Protein AF-A0AAD8Z955-F1 (afdb_monomer)

Solvent-accessible surface area (backbone atoms only — not comparable to full-atom values): 5081 Å² total; per-residue (Å²): 138,83,83,80,76,82,71,76,75,72,74,75,71,74,65,80,69,71,73,70,60,98,74,78,75,38,62,44,76,44,96,86,71,47,75,37,87,48,81,85,50,67,76,57,61,73,72,51,85,84,80,86,72,92,71,76,55,70,68,64,50,57,77,71,54,80,77,75,89,120

Secondary structure (DSSP, 8-state):
---------------------TT---EEEPTTS-EEE----HHHHTTSPP----PPPHHHHHHT------

pLDDT: mean 71.84, std 18.93, range [40.31, 96.5]

InterPro domains:
  IPR043128 Reverse transcriptase/Diguanylate cyclase domain [G3DSA:3.30.70.270] (53-64)
  IPR043502 DNA/RNA polymerase superfamily [SSF56672] (28-66)

Sequence (70 aa):
MVSLQSTSIKSLEADNNLMVPQEYSDLAQKKDRGLRPCVDYRGLNSLLVQYPYPLPLVPAVLEQGEPGYS

Structure (mmCIF, N/CA/C/O backbone):
data_AF-A0AAD8Z955-F1
#
_entry.id   AF-A0AAD8Z955-F1
#
loop_
_atom_site.group_PDB
_atom_site.id
_atom_site.type_symbol
_atom_site.label_atom_id
_atom_site.label_alt_id
_atom_site.label_comp_id
_atom_site.label_asym_id
_atom_site.label_entity_id
_atom_site.label_seq_id
_atom_site.pdbx_PDB_ins_code
_atom_site.Cartn_x
_atom_site.Cartn_y
_atom_site.Cartn_z
_atom_site.occupancy
_atom_site.B_iso_or_equiv
_atom_site.auth_seq_id
_atom_site.auth_comp_id
_atom_site.auth_asym_id
_atom_site.auth_atom_id
_atom_site.pdbx_PDB_model_num
ATOM 1 N N . MET A 1 1 ? -2.803 -63.138 -3.980 1.00 44.28 1 MET A N 1
ATOM 2 C CA . MET A 1 1 ? -1.784 -62.370 -4.727 1.00 44.28 1 MET A CA 1
ATOM 3 C C . MET A 1 1 ? -2.522 -61.362 -5.590 1.00 44.28 1 MET A C 1
ATOM 5 O O . MET A 1 1 ? -3.151 -61.768 -6.556 1.00 44.28 1 MET A O 1
ATOM 9 N N . VAL A 1 2 ? -2.566 -60.091 -5.188 1.00 43.19 2 VAL A N 1
ATOM 10 C CA . VAL A 1 2 ? -3.296 -59.056 -5.939 1.00 43.19 2 VAL A CA 1
ATOM 11 C C . VAL A 1 2 ? -2.331 -58.471 -6.966 1.00 43.19 2 VAL A C 1
ATOM 13 O O . VAL A 1 2 ? -1.268 -57.977 -6.600 1.00 43.19 2 VAL A O 1
ATOM 16 N N . SER A 1 3 ? -2.658 -58.616 -8.250 1.00 48.16 3 SER A N 1
ATOM 17 C CA . SER A 1 3 ? -1.856 -58.100 -9.359 1.00 48.16 3 SER A CA 1
ATOM 18 C C . SER A 1 3 ? -1.892 -56.572 -9.326 1.00 48.16 3 SER A C 1
ATOM 20 O O . SER A 1 3 ? -2.929 -55.967 -9.590 1.00 48.16 3 SER A O 1
ATOM 22 N N . LEU A 1 4 ? -0.768 -55.950 -8.966 1.00 57.78 4 LEU A N 1
ATOM 23 C CA . LEU A 1 4 ? -0.570 -54.514 -9.125 1.00 57.78 4 LEU A CA 1
ATOM 24 C C . LEU A 1 4 ? -0.400 -54.249 -10.621 1.00 57.78 4 LEU A C 1
ATOM 26 O O . LEU A 1 4 ? 0.685 -54.414 -11.175 1.00 57.78 4 LEU A O 1
ATOM 30 N N . GLN A 1 5 ? -1.492 -53.896 -11.294 1.00 55.28 5 GLN A N 1
ATOM 31 C CA . GLN A 1 5 ? -1.405 -53.350 -12.640 1.00 55.28 5 GLN A CA 1
ATOM 32 C C . GLN A 1 5 ? -0.716 -51.992 -12.519 1.00 55.28 5 GLN A C 1
ATOM 34 O O . GLN A 1 5 ? -1.241 -51.074 -11.891 1.00 55.28 5 GLN A O 1
ATOM 39 N N . SER A 1 6 ? 0.495 -51.900 -13.069 1.00 53.25 6 SER A N 1
ATOM 40 C CA . SER A 1 6 ? 1.242 -50.652 -13.176 1.00 53.25 6 SER A CA 1
ATOM 41 C C . SER A 1 6 ? 0.467 -49.723 -14.105 1.00 53.25 6 SER A C 1
ATOM 43 O O . SER A 1 6 ? 0.587 -49.788 -15.328 1.00 53.25 6 SER A O 1
ATOM 45 N N . THR A 1 7 ? -0.406 -48.895 -13.539 1.00 49.19 7 THR A N 1
ATOM 46 C CA . THR A 1 7 ? -1.013 -47.804 -14.288 1.00 49.19 7 THR A CA 1
ATOM 47 C C . THR A 1 7 ? 0.085 -46.782 -14.506 1.00 49.19 7 THR A C 1
ATOM 49 O O . THR A 1 7 ? 0.474 -46.081 -13.573 1.00 49.19 7 THR A O 1
ATOM 52 N N . SER A 1 8 ? 0.617 -46.752 -15.728 1.00 48.91 8 SER A N 1
ATOM 53 C CA . SER A 1 8 ? 1.506 -45.698 -16.201 1.00 48.91 8 SER A CA 1
ATOM 54 C C . SER A 1 8 ? 0.891 -44.357 -15.805 1.00 48.91 8 SER A C 1
ATOM 56 O O . SER A 1 8 ? -0.170 -43.977 -16.305 1.00 48.91 8 SER A O 1
ATOM 58 N N . ILE A 1 9 ? 1.514 -43.689 -14.831 1.00 49.94 9 ILE A N 1
ATOM 59 C CA . ILE A 1 9 ? 1.212 -42.301 -14.515 1.00 49.94 9 ILE A CA 1
ATOM 60 C C . ILE A 1 9 ? 1.534 -41.577 -15.813 1.00 49.94 9 ILE A C 1
ATOM 62 O O . ILE A 1 9 ? 2.703 -41.474 -16.183 1.00 49.94 9 ILE A O 1
ATOM 66 N N . LYS A 1 10 ? 0.497 -41.166 -16.550 1.00 52.69 10 LYS A N 1
ATOM 67 C CA . LYS A 1 10 ? 0.668 -40.202 -17.630 1.00 52.69 10 LYS A CA 1
ATOM 68 C C . LYS A 1 10 ? 1.402 -39.048 -16.978 1.00 52.69 10 LYS A C 1
ATOM 70 O O . LYS A 1 10 ? 0.861 -38.463 -16.039 1.00 52.69 10 LYS A O 1
ATOM 75 N N . SER A 1 11 ? 2.647 -38.828 -17.391 1.00 48.50 11 SER A N 1
ATOM 76 C CA . SER A 1 11 ? 3.412 -37.655 -17.012 1.00 48.50 11 SER A CA 1
ATOM 77 C C . SER A 1 11 ? 2.449 -36.491 -17.124 1.00 48.50 11 SER A C 1
ATOM 79 O O . SER A 1 11 ? 1.911 -36.251 -18.205 1.00 48.50 11 SER A O 1
ATOM 81 N N . LEU A 1 12 ? 2.124 -35.869 -15.990 1.00 51.16 12 LEU A N 1
ATOM 82 C CA . LEU A 1 12 ? 1.481 -34.576 -16.025 1.00 51.16 12 LEU A CA 1
ATOM 83 C C . LEU A 1 12 ? 2.533 -33.736 -16.726 1.00 51.16 12 LEU A C 1
ATOM 85 O O . LEU A 1 12 ? 3.579 -33.445 -16.140 1.00 51.16 12 LEU A O 1
ATOM 89 N N . GLU A 1 13 ? 2.337 -33.500 -18.021 1.00 50.53 13 GLU A N 1
ATOM 90 C CA . GLU A 1 13 ? 3.021 -32.410 -18.670 1.00 50.53 13 GLU A CA 1
ATOM 91 C C . GLU A 1 13 ? 2.670 -31.242 -17.766 1.00 50.53 13 GLU A C 1
ATOM 93 O O . GLU A 1 13 ? 1.505 -30.883 -17.590 1.00 50.53 13 GLU A O 1
ATOM 98 N N . ALA A 1 14 ? 3.667 -30.781 -17.011 1.00 50.59 14 ALA A N 1
ATOM 99 C CA . ALA A 1 14 ? 3.596 -29.450 -16.485 1.00 50.59 14 ALA A CA 1
ATOM 100 C C . ALA A 1 14 ? 3.454 -28.646 -17.760 1.00 50.59 14 ALA A C 1
ATOM 102 O O . ALA A 1 14 ? 4.422 -28.498 -18.513 1.00 50.59 14 ALA A O 1
ATOM 103 N N . ASP A 1 15 ? 2.217 -28.269 -18.058 1.00 48.47 15 ASP A N 1
ATOM 104 C CA . ASP A 1 15 ? 1.919 -27.232 -19.001 1.00 48.47 15 ASP A CA 1
ATOM 105 C C . ASP A 1 15 ? 2.739 -26.063 -18.464 1.00 48.47 15 ASP A C 1
ATOM 107 O O . ASP A 1 15 ? 2.315 -25.307 -17.596 1.00 48.47 15 ASP A O 1
ATOM 111 N N . ASN A 1 16 ? 3.974 -25.939 -18.956 1.00 48.69 16 ASN A N 1
ATOM 112 C CA . ASN A 1 16 ? 4.869 -24.822 -18.685 1.00 48.69 16 ASN A CA 1
ATOM 113 C C . ASN A 1 16 ? 4.276 -23.526 -19.256 1.00 48.69 16 ASN A C 1
ATOM 115 O O . ASN A 1 16 ? 4.887 -22.467 -19.200 1.00 48.69 16 ASN A O 1
ATOM 119 N N . ASN A 1 17 ? 3.044 -23.605 -19.746 1.00 48.88 17 ASN A N 1
ATOM 120 C CA . ASN A 1 17 ? 2.059 -22.562 -19.747 1.00 48.88 17 ASN A CA 1
ATOM 121 C C . ASN A 1 17 ? 1.528 -22.278 -18.325 1.00 48.88 17 ASN A C 1
ATOM 123 O O . ASN A 1 17 ? 0.316 -22.187 -18.110 1.00 48.88 17 ASN A O 1
ATOM 127 N N . LEU A 1 18 ? 2.428 -21.996 -17.368 1.00 47.53 18 LEU A N 1
ATOM 128 C CA . LEU A 1 18 ? 2.121 -20.891 -16.466 1.00 47.53 18 LEU A CA 1
ATOM 129 C C . LEU A 1 18 ? 2.038 -19.694 -17.404 1.00 47.53 18 LEU A C 1
ATOM 131 O O . LEU A 1 18 ? 3.054 -19.102 -17.761 1.00 47.53 18 LEU A O 1
ATOM 135 N N . MET A 1 19 ? 0.833 -19.463 -17.916 1.00 40.31 19 MET A N 1
ATOM 136 C CA . MET A 1 19 ? 0.502 -18.351 -18.772 1.00 40.31 19 MET A CA 1
ATOM 137 C C . MET A 1 19 ? 0.785 -17.110 -17.944 1.00 40.31 19 MET A C 1
ATOM 139 O O . MET A 1 19 ? -0.077 -16.626 -17.223 1.00 40.31 19 MET A O 1
ATOM 143 N N . VAL A 1 20 ? 2.029 -16.643 -17.986 1.00 50.62 20 VAL A N 1
ATOM 144 C CA . VAL A 1 20 ? 2.339 -15.248 -17.760 1.00 50.62 20 VAL A CA 1
ATOM 145 C C . VAL A 1 20 ? 1.795 -14.601 -19.024 1.00 50.62 20 VAL A C 1
ATOM 147 O O . VAL A 1 20 ? 2.385 -14.797 -20.091 1.00 50.62 20 VAL A O 1
ATOM 150 N N . PRO A 1 21 ? 0.619 -13.949 -18.974 1.00 51.22 21 PRO A N 1
ATOM 151 C CA . PRO A 1 21 ? 0.066 -13.323 -20.158 1.00 51.22 21 PRO A CA 1
ATOM 152 C C . PRO A 1 21 ? 1.126 -12.362 -20.687 1.00 51.22 21 PRO A C 1
ATOM 154 O O . PRO A 1 21 ? 1.764 -11.647 -19.911 1.00 51.22 21 PRO A O 1
ATOM 157 N N . GLN A 1 22 ? 1.321 -12.350 -22.001 1.00 47.50 22 GLN A N 1
ATOM 158 C CA . GLN A 1 22 ? 2.367 -11.596 -22.704 1.00 47.50 22 GLN A CA 1
ATOM 159 C C . GLN A 1 22 ? 2.256 -10.061 -22.538 1.00 47.50 22 GLN A C 1
ATOM 161 O O . GLN A 1 22 ? 3.000 -9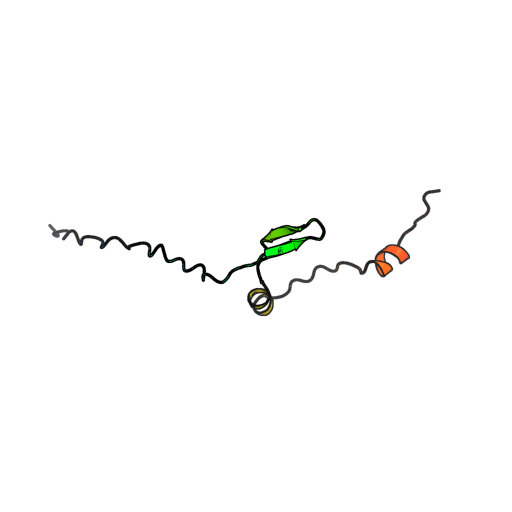.308 -23.158 1.00 47.50 22 GLN A O 1
ATOM 166 N N . GLU A 1 23 ? 1.339 -9.608 -21.682 1.00 48.47 23 GLU A N 1
ATOM 167 C CA . GLU A 1 23 ? 0.964 -8.224 -21.409 1.00 48.47 23 GLU A CA 1
ATOM 168 C C . GLU A 1 23 ? 1.265 -7.772 -19.973 1.00 48.47 23 GLU A C 1
ATOM 170 O O . GLU A 1 23 ? 0.986 -6.626 -19.630 1.00 48.47 23 GLU A O 1
ATOM 175 N N . TYR A 1 24 ? 1.862 -8.618 -19.125 1.00 54.19 24 TYR A N 1
ATOM 176 C CA . TYR A 1 24 ? 2.242 -8.220 -17.765 1.00 54.19 24 TYR A CA 1
ATOM 177 C 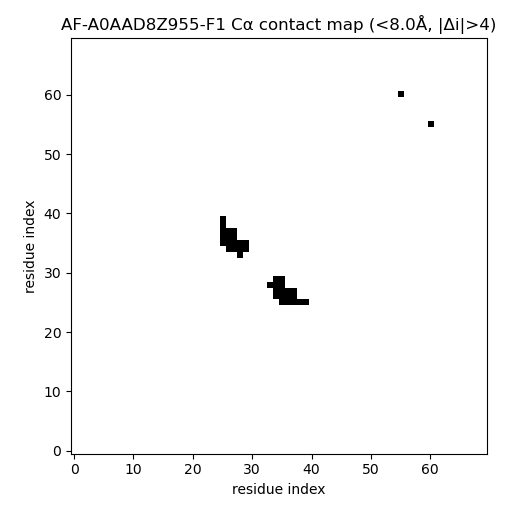C . TYR A 1 24 ? 3.521 -7.362 -17.765 1.00 54.19 24 TYR A C 1
ATOM 179 O O . TYR A 1 24 ? 4.580 -7.754 -17.270 1.00 54.19 24 TYR A O 1
ATOM 187 N N . SER A 1 25 ? 3.453 -6.187 -18.397 1.00 62.62 25 SER A N 1
ATOM 188 C CA . SER A 1 25 ? 4.490 -5.160 -18.324 1.00 62.62 25 SER A CA 1
ATOM 189 C C . SER A 1 25 ? 4.257 -4.324 -17.064 1.00 62.62 25 SER A C 1
ATOM 191 O O . SER A 1 25 ? 3.834 -3.169 -17.096 1.00 62.62 25 SER A O 1
ATOM 193 N N . ASP A 1 26 ? 4.561 -4.916 -15.922 1.00 67.25 26 ASP A N 1
ATOM 194 C CA . ASP A 1 26 ? 4.432 -4.265 -14.624 1.00 67.25 26 ASP A CA 1
ATOM 195 C C . ASP A 1 26 ? 5.664 -3.402 -14.356 1.00 67.25 26 ASP A C 1
ATOM 197 O O . ASP A 1 26 ? 6.333 -3.534 -13.344 1.00 67.25 26 ASP A O 1
ATOM 201 N N . LEU A 1 27 ? 6.051 -2.559 -15.313 1.00 80.88 27 LEU A N 1
ATOM 202 C CA . LEU A 1 27 ? 7.264 -1.753 -15.233 1.00 80.88 27 LEU A CA 1
ATOM 203 C C . LEU A 1 27 ? 6.911 -0.302 -14.931 1.00 80.88 27 LEU A C 1
ATOM 205 O O . LEU A 1 27 ? 6.376 0.423 -15.765 1.00 80.88 27 LEU A O 1
ATOM 209 N N . ALA A 1 28 ? 7.277 0.148 -13.736 1.00 84.94 28 ALA A N 1
ATOM 210 C CA . ALA A 1 28 ? 7.222 1.553 -13.372 1.00 84.94 28 ALA A CA 1
ATOM 211 C C . ALA A 1 28 ? 8.538 2.238 -13.757 1.00 84.94 28 ALA A C 1
ATOM 213 O O . ALA A 1 28 ? 9.623 1.812 -13.342 1.00 84.94 28 ALA A O 1
ATOM 214 N N . GLN A 1 29 ? 8.452 3.323 -14.52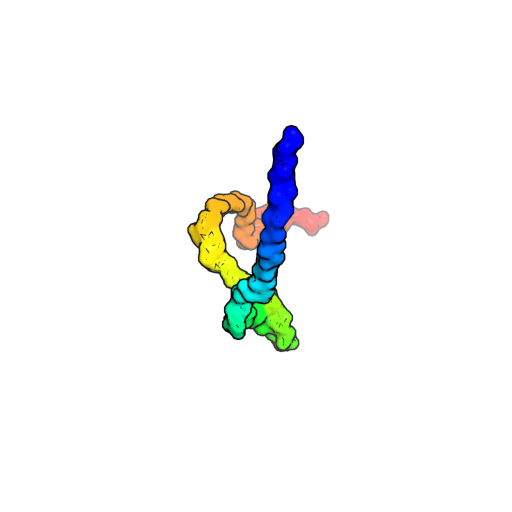8 1.00 89.50 29 GLN A N 1
ATOM 215 C CA . GLN A 1 29 ? 9.615 4.136 -14.864 1.00 89.50 29 GLN A CA 1
ATOM 216 C C . GLN A 1 29 ? 9.974 5.061 -13.699 1.00 89.50 29 GLN A C 1
ATOM 218 O O . GLN A 1 29 ? 9.163 5.851 -13.217 1.00 89.50 29 GLN A O 1
ATOM 223 N N . LYS A 1 30 ? 11.221 4.977 -13.247 1.00 88.88 30 LYS A N 1
ATOM 224 C CA . LYS A 1 30 ? 11.786 5.905 -12.272 1.00 88.88 30 LYS A CA 1
ATOM 225 C C . LYS A 1 30 ? 12.221 7.211 -12.945 1.00 88.88 30 LYS A C 1
ATOM 227 O O . LYS A 1 30 ? 12.515 7.255 -14.138 1.00 88.88 30 LYS A O 1
ATOM 232 N N . LYS A 1 31 ? 12.400 8.263 -12.138 1.00 90.12 31 LYS A N 1
ATOM 233 C CA . LYS A 1 31 ? 12.966 9.556 -12.574 1.00 90.12 31 LYS A CA 1
ATOM 234 C C . LYS A 1 31 ? 14.382 9.434 -13.158 1.00 90.12 31 LYS A C 1
A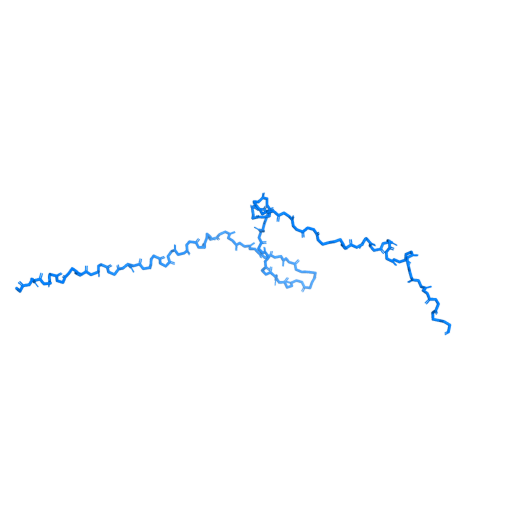TOM 236 O O . LYS A 1 31 ? 14.750 10.207 -14.034 1.00 90.12 31 LYS A O 1
ATOM 241 N N . ASP A 1 32 ? 15.154 8.451 -12.698 1.00 90.94 32 ASP A N 1
ATOM 242 C CA . ASP A 1 32 ? 16.494 8.125 -13.207 1.00 90.94 32 ASP A CA 1
ATOM 243 C C . ASP A 1 32 ? 16.468 7.299 -14.515 1.00 90.94 32 ASP A C 1
ATOM 245 O O . ASP A 1 32 ? 17.517 6.884 -14.998 1.00 90.94 32 ASP A O 1
ATOM 249 N N . ARG A 1 33 ? 15.280 7.089 -15.106 1.00 82.75 33 ARG A N 1
ATOM 250 C CA . ARG A 1 33 ? 15.003 6.269 -16.301 1.00 82.75 33 ARG A CA 1
ATOM 251 C C . ARG A 1 33 ? 15.191 4.761 -16.119 1.00 82.75 33 ARG A C 1
ATOM 253 O O . ARG A 1 33 ? 14.980 4.019 -17.075 1.00 82.75 33 ARG A O 1
ATOM 260 N N . GLY A 1 34 ? 15.515 4.292 -14.916 1.00 89.19 34 GLY A N 1
ATOM 261 C CA . GLY A 1 34 ? 15.472 2.871 -14.590 1.00 89.19 34 GLY A CA 1
ATOM 262 C C . GLY A 1 34 ? 14.034 2.348 -14.530 1.00 89.19 34 GLY A C 1
ATOM 263 O O . GLY A 1 34 ? 13.104 3.091 -14.215 1.00 89.19 34 GLY A O 1
ATOM 264 N N . LEU A 1 35 ? 13.848 1.055 -14.789 1.00 89.25 35 LEU A N 1
ATOM 265 C CA . LEU A 1 35 ? 12.555 0.381 -14.644 1.00 89.25 35 LEU A CA 1
ATOM 266 C C . LEU A 1 35 ? 12.505 -0.388 -13.317 1.00 89.25 35 LEU A C 1
ATOM 268 O O . LEU A 1 35 ? 13.520 -0.917 -12.856 1.00 89.25 35 LEU A O 1
ATOM 272 N N . ARG A 1 36 ? 11.333 -0.424 -12.679 1.00 85.69 36 ARG A N 1
ATOM 273 C CA . ARG A 1 36 ? 11.046 -1.276 -11.515 1.00 85.69 36 ARG A CA 1
ATOM 274 C C . ARG A 1 36 ? 9.897 -2.219 -11.850 1.00 85.69 36 ARG A C 1
ATOM 276 O O . ARG A 1 36 ? 8.873 -1.709 -12.295 1.00 85.69 36 ARG A O 1
ATOM 283 N N . PRO A 1 37 ? 10.013 -3.527 -11.577 1.00 86.88 37 PRO A N 1
ATOM 284 C CA . PRO A 1 37 ? 8.836 -4.380 -11.524 1.00 86.88 37 PRO A CA 1
ATOM 285 C C . PRO A 1 37 ? 7.893 -3.876 -10.414 1.00 86.88 37 PRO A C 1
ATOM 287 O O . PRO A 1 37 ? 8.340 -3.552 -9.313 1.00 86.88 37 PRO A O 1
ATOM 290 N N . CYS A 1 38 ? 6.610 -3.755 -10.724 1.00 88.62 38 CYS A N 1
ATOM 291 C CA . CYS A 1 38 ? 5.578 -3.075 -9.956 1.00 88.62 38 CYS A CA 1
ATOM 292 C C . CYS A 1 38 ? 4.242 -3.791 -10.167 1.00 88.62 38 CYS A C 1
ATOM 294 O O . CYS A 1 38 ? 3.473 -3.425 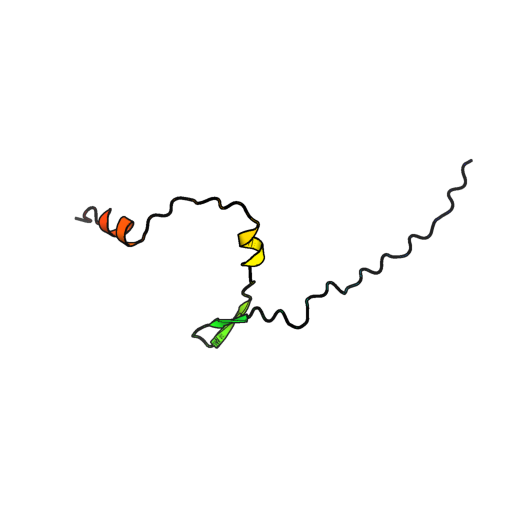-11.049 1.00 88.62 38 CYS A O 1
ATOM 296 N N . VAL A 1 39 ? 3.997 -4.797 -9.32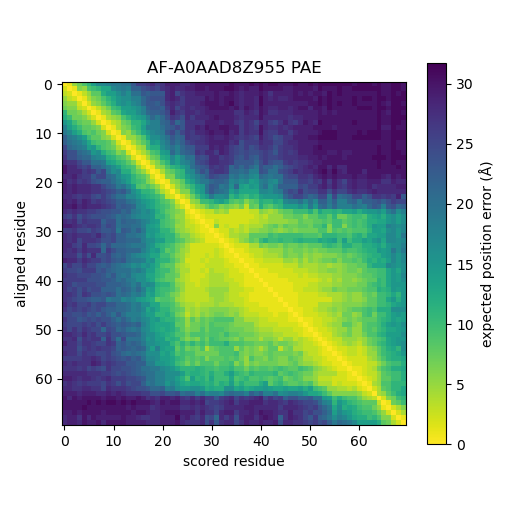9 1.00 88.50 39 VAL A N 1
AT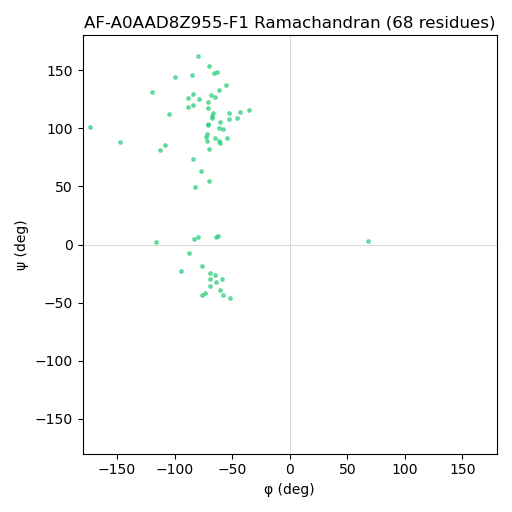OM 297 C CA . VAL A 1 39 ? 2.821 -5.670 -9.399 1.00 88.50 39 VAL A CA 1
ATOM 298 C C . VAL A 1 39 ? 1.520 -4.905 -9.120 1.00 88.50 39 VAL A C 1
ATOM 300 O O . VAL A 1 39 ? 1.402 -4.264 -8.072 1.00 88.50 39 VAL A O 1
ATOM 303 N N . ASP A 1 40 ? 0.525 -4.994 -10.009 1.00 88.62 40 ASP A N 1
ATOM 304 C CA . ASP A 1 40 ? -0.816 -4.437 -9.769 1.00 88.62 40 ASP A CA 1
ATOM 305 C C . ASP A 1 40 ? -1.628 -5.255 -8.743 1.00 88.62 40 ASP A C 1
ATOM 307 O O . ASP A 1 40 ? -2.363 -6.188 -9.070 1.00 88.62 40 ASP A O 1
ATOM 311 N N . TYR A 1 41 ? -1.545 -4.857 -7.471 1.00 91.06 41 TYR A N 1
ATOM 312 C CA . TYR A 1 41 ? -2.287 -5.482 -6.371 1.00 91.06 41 TYR A CA 1
ATOM 313 C C . TYR A 1 41 ? -3.730 -4.986 -6.196 1.00 91.06 41 TYR A C 1
ATOM 315 O O . TYR A 1 41 ? -4.382 -5.390 -5.236 1.00 91.06 41 TYR A O 1
ATOM 323 N N . ARG A 1 42 ? -4.281 -4.123 -7.063 1.00 90.62 42 ARG A N 1
ATOM 324 C CA . ARG A 1 42 ? -5.612 -3.517 -6.826 1.00 90.62 42 ARG A CA 1
ATOM 325 C C . ARG A 1 42 ? -6.726 -4.551 -6.656 1.00 90.62 42 ARG A C 1
ATOM 327 O O . ARG A 1 42 ? -7.538 -4.418 -5.745 1.00 90.62 42 ARG A O 1
ATOM 334 N N . GLY A 1 43 ? -6.737 -5.587 -7.496 1.00 92.75 43 GLY A N 1
ATOM 335 C CA . GLY A 1 43 ? -7.713 -6.679 -7.399 1.00 92.75 43 GLY A CA 1
ATOM 336 C C . GLY A 1 43 ? -7.510 -7.567 -6.170 1.00 92.75 43 GLY A C 1
ATOM 337 O O . GLY A 1 43 ? -8.471 -8.093 -5.627 1.00 92.75 43 GLY A O 1
ATOM 338 N N . LEU A 1 44 ? -6.271 -7.706 -5.696 1.00 93.75 44 LEU A N 1
ATOM 339 C CA . LEU A 1 44 ? -5.960 -8.472 -4.490 1.00 93.75 44 LEU A CA 1
ATOM 340 C C . LEU A 1 44 ? -6.347 -7.687 -3.228 1.00 93.75 44 LEU A C 1
ATOM 342 O O . LEU A 1 44 ? -6.973 -8.231 -2.322 1.00 93.75 44 LEU A O 1
ATOM 346 N N . ASN A 1 45 ? -6.047 -6.390 -3.192 1.00 93.19 45 ASN A N 1
ATOM 347 C CA . ASN A 1 45 ? -6.335 -5.514 -2.057 1.00 93.19 45 ASN A CA 1
ATOM 348 C C . ASN A 1 45 ? -7.837 -5.327 -1.802 1.00 93.19 45 ASN A C 1
ATOM 350 O O . ASN A 1 45 ? -8.219 -5.065 -0.666 1.00 93.19 45 ASN A O 1
ATOM 354 N N . SER A 1 46 ? -8.693 -5.467 -2.821 1.00 94.38 46 SER A N 1
ATOM 355 C CA . SER A 1 46 ? -10.150 -5.397 -2.646 1.00 94.38 46 SER A CA 1
ATOM 356 C C . SER A 1 46 ? -10.754 -6.662 -2.025 1.00 94.38 46 SER A C 1
ATOM 358 O O . SER A 1 46 ? -11.869 -6.606 -1.510 1.00 94.38 46 SER A O 1
ATOM 360 N N . LEU A 1 47 ? -10.032 -7.788 -2.060 1.00 96.50 47 LEU A N 1
ATOM 361 C CA . LEU A 1 47 ? -10.478 -9.075 -1.515 1.00 96.50 47 LEU A CA 1
ATOM 362 C C . LEU A 1 47 ? -9.988 -9.322 -0.083 1.00 96.50 47 LEU A C 1
ATOM 364 O O . LEU A 1 47 ? -10.578 -10.129 0.634 1.00 96.50 47 LEU A O 1
ATOM 368 N N . LEU A 1 48 ? -8.906 -8.661 0.338 1.00 96.38 48 LEU A N 1
ATOM 369 C CA . LEU A 1 48 ? -8.319 -8.852 1.663 1.00 96.38 48 LEU A CA 1
ATOM 370 C C . LEU A 1 48 ? -8.999 -7.996 2.741 1.00 96.38 48 LEU A C 1
ATOM 372 O O . LEU A 1 48 ? -9.390 -6.851 2.516 1.00 96.38 48 LEU A O 1
ATOM 376 N N . VAL A 1 49 ? -9.074 -8.544 3.958 1.00 92.81 49 VAL A N 1
ATOM 377 C CA . VAL A 1 49 ? -9.473 -7.787 5.153 1.00 92.81 49 VAL A CA 1
ATOM 378 C C . VAL A 1 49 ? -8.345 -6.825 5.519 1.00 92.81 49 VAL A C 1
ATOM 380 O O . VAL A 1 49 ? -7.213 -7.243 5.761 1.00 92.81 49 VAL A O 1
ATOM 383 N N . GLN A 1 50 ? -8.655 -5.530 5.572 1.00 91.19 50 GLN A N 1
ATOM 384 C CA . GLN A 1 50 ? -7.690 -4.508 5.968 1.00 91.19 50 GLN A CA 1
ATOM 385 C C . GLN A 1 50 ? -7.349 -4.651 7.457 1.00 91.19 50 GLN A C 1
ATOM 387 O O . GLN A 1 50 ? -8.243 -4.675 8.302 1.00 91.19 50 GLN A O 1
ATOM 392 N N . TYR A 1 51 ? -6.055 -4.701 7.777 1.00 91.94 51 TYR A N 1
ATOM 393 C CA . TYR A 1 51 ? -5.548 -4.689 9.150 1.00 91.94 51 TYR A CA 1
ATOM 394 C C . TYR A 1 51 ? -4.791 -3.376 9.406 1.00 91.94 51 TYR A C 1
ATOM 396 O O . TYR A 1 51 ? -3.566 -3.329 9.254 1.00 91.94 51 TYR A O 1
ATOM 404 N N . PRO A 1 52 ? -5.505 -2.272 9.701 1.00 88.81 52 PRO A N 1
ATOM 405 C CA . PRO A 1 52 ? -4.878 -0.969 9.856 1.00 88.81 52 PRO A CA 1
ATOM 406 C C . PRO A 1 52 ? -4.065 -0.928 11.151 1.00 88.81 52 PRO A C 1
ATOM 408 O O . PRO A 1 52 ? -4.608 -1.019 12.250 1.00 88.81 52 PRO A O 1
ATOM 411 N N . TYR A 1 53 ? -2.756 -0.739 11.022 1.00 90.31 53 TYR A N 1
ATOM 412 C CA . TYR A 1 53 ? -1.934 -0.277 12.132 1.00 90.31 5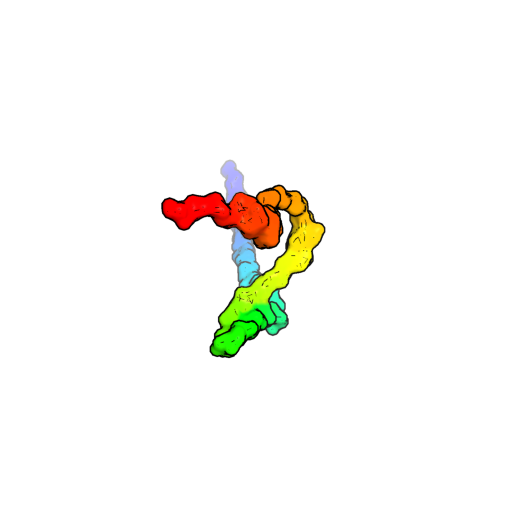3 TYR A CA 1
ATOM 413 C C . TYR A 1 53 ? -2.019 1.256 12.185 1.00 90.31 53 TYR A C 1
ATOM 415 O O . TYR A 1 53 ? -1.839 1.889 11.139 1.00 90.31 53 TYR A O 1
ATOM 423 N N . PRO A 1 54 ? -2.308 1.875 13.343 1.00 88.69 54 PRO A N 1
ATOM 424 C CA . PRO A 1 54 ? -2.493 3.319 13.430 1.00 88.69 54 PRO A CA 1
ATOM 425 C C . PRO A 1 54 ? -1.148 4.036 13.275 1.00 88.69 54 PRO A C 1
ATOM 427 O O . PRO A 1 54 ? -0.447 4.306 14.248 1.00 88.69 54 PRO A O 1
ATOM 430 N N . LEU A 1 55 ? -0.780 4.339 12.031 1.00 90.12 55 LEU A N 1
ATOM 431 C CA . LEU A 1 55 ? 0.330 5.228 11.723 1.00 90.12 55 LEU A CA 1
ATOM 432 C C . LEU A 1 55 ? -0.179 6.673 11.782 1.00 90.12 55 LEU A C 1
ATOM 434 O O . LEU A 1 55 ? -1.101 7.019 11.036 1.00 90.12 55 LEU A O 1
ATOM 438 N N . PRO A 1 56 ? 0.379 7.519 12.661 1.00 89.69 56 PRO A N 1
ATOM 439 C CA . PRO A 1 56 ? -0.004 8.920 12.723 1.00 89.69 56 PRO A CA 1
ATOM 440 C C . PRO A 1 56 ? 0.351 9.630 11.413 1.00 89.69 56 PRO A C 1
ATOM 442 O O . PRO A 1 56 ? 1.331 9.302 10.741 1.00 89.69 56 PRO A O 1
ATOM 445 N N . LEU A 1 57 ? -0.450 10.630 11.050 1.00 88.94 57 LEU A N 1
ATOM 446 C CA . LEU A 1 57 ? -0.132 11.503 9.924 1.00 88.94 57 LEU A CA 1
ATOM 447 C C . LEU A 1 57 ? 1.120 12.327 10.242 1.00 88.94 57 LEU A C 1
ATOM 449 O O . LEU A 1 57 ? 1.328 12.719 11.386 1.00 88.94 57 LEU A O 1
ATOM 453 N N . VAL A 1 58 ? 1.919 12.651 9.222 1.00 89.12 58 VAL A N 1
ATOM 454 C CA . VAL A 1 58 ? 3.166 13.419 9.399 1.00 89.12 58 VAL A CA 1
ATOM 455 C C . VAL A 1 58 ? 2.953 14.725 10.186 1.00 89.12 58 VAL A C 1
ATOM 457 O O . VAL A 1 58 ? 3.694 14.931 11.141 1.00 89.12 58 VAL A O 1
ATOM 460 N N . PRO A 1 59 ? 1.935 15.568 9.905 1.00 85.19 59 PRO A N 1
ATOM 461 C CA . PRO A 1 59 ? 1.691 16.769 10.710 1.00 85.19 59 PRO A CA 1
ATOM 462 C C . PRO A 1 59 ? 1.398 16.455 12.181 1.00 85.19 59 PRO A C 1
ATOM 464 O O . PRO A 1 59 ? 1.924 17.127 13.059 1.00 85.19 59 PRO A O 1
ATOM 467 N N . ALA A 1 60 ? 0.644 15.383 12.450 1.00 84.12 60 ALA A N 1
ATOM 468 C CA . ALA A 1 60 ? 0.332 14.957 13.812 1.00 84.12 60 ALA A CA 1
ATOM 469 C C . ALA A 1 60 ? 1.591 14.525 14.581 1.00 84.12 60 ALA A C 1
ATOM 471 O O . ALA A 1 60 ? 1.664 14.749 15.780 1.00 84.12 60 ALA A O 1
ATOM 472 N N . VAL A 1 61 ? 2.594 13.952 13.905 1.00 86.06 61 VAL A N 1
ATOM 473 C CA . VAL A 1 61 ? 3.892 13.616 14.518 1.00 86.06 61 VAL A CA 1
ATOM 474 C C . VAL A 1 61 ? 4.738 14.866 14.766 1.00 86.06 61 VAL A C 1
ATOM 476 O O . VAL A 1 61 ? 5.354 14.984 15.819 1.00 86.06 61 VAL A O 1
ATOM 479 N N . LEU A 1 62 ? 4.761 15.806 13.817 1.00 84.06 62 LEU A N 1
ATOM 480 C CA . LEU A 1 62 ? 5.567 17.029 13.913 1.00 84.06 62 LEU A CA 1
ATOM 481 C C . LEU A 1 62 ? 5.051 17.989 14.995 1.00 84.06 62 LEU A C 1
ATOM 483 O O . LEU A 1 62 ? 5.841 18.621 15.687 1.00 84.06 62 LEU A O 1
ATOM 487 N N . GLU A 1 63 ? 3.734 18.063 15.186 1.00 79.62 63 GLU A N 1
ATOM 488 C CA . GLU A 1 63 ? 3.116 18.821 16.282 1.00 79.62 63 GLU A CA 1
ATOM 489 C C . GLU A 1 63 ? 3.376 18.181 17.657 1.00 79.62 63 GLU A C 1
ATOM 491 O O . GLU A 1 63 ? 3.357 18.866 18.678 1.00 79.62 63 GLU A O 1
ATOM 496 N N . GLN A 1 64 ? 3.639 16.870 17.689 1.00 69.94 64 GLN A N 1
ATOM 497 C CA . GLN A 1 64 ? 3.866 16.094 18.909 1.00 69.94 64 GLN A CA 1
ATOM 498 C C . GLN A 1 64 ? 5.326 16.086 19.383 1.00 69.94 64 GLN A C 1
ATOM 500 O O . GLN A 1 64 ? 5.581 15.602 20.488 1.00 69.94 64 GLN A O 1
ATOM 505 N N . GLY A 1 65 ? 6.285 16.629 18.622 1.00 59.22 65 GLY A N 1
ATOM 506 C CA . GLY A 1 65 ? 7.661 16.666 19.101 1.00 59.22 65 GLY A CA 1
ATOM 507 C C . GLY A 1 65 ? 8.683 17.431 18.265 1.00 59.22 65 GLY A C 1
ATOM 508 O O . GLY A 1 65 ? 9.302 16.861 17.378 1.00 59.22 65 GLY A O 1
ATOM 509 N N . GLU A 1 66 ? 9.000 18.644 18.711 1.00 58.78 66 GLU A N 1
ATOM 510 C CA . GLU A 1 66 ? 10.367 18.928 19.167 1.00 58.78 66 GLU A CA 1
ATOM 511 C C . GLU A 1 66 ? 10.300 19.058 20.703 1.00 58.78 66 GLU A C 1
ATOM 513 O O . GLU A 1 66 ? 10.100 20.164 21.217 1.00 58.78 66 GLU A O 1
ATOM 518 N N . PRO A 1 67 ? 10.380 17.963 21.490 1.00 60.47 67 PRO A N 1
ATOM 519 C CA . PRO A 1 67 ? 10.735 18.116 22.889 1.00 60.47 67 PRO A CA 1
ATOM 520 C C . PRO A 1 67 ? 12.185 18.591 22.875 1.00 60.47 67 PRO A C 1
ATOM 522 O O . PRO A 1 67 ? 13.062 17.861 22.423 1.00 60.47 67 PRO A O 1
ATOM 525 N N . GLY A 1 68 ? 12.394 19.846 23.271 1.00 57.78 68 GLY A N 1
ATOM 526 C CA . GLY A 1 68 ? 13.657 20.554 23.123 1.00 57.78 68 GLY A CA 1
ATOM 527 C C . GLY A 1 68 ? 14.888 19.669 23.304 1.00 57.78 68 GLY A C 1
ATOM 528 O O . GLY A 1 68 ? 15.174 19.198 24.403 1.00 57.78 68 GLY A O 1
ATOM 529 N N . TYR A 1 69 ? 15.656 19.520 22.227 1.00 56.03 69 TYR A N 1
ATOM 530 C CA . TYR A 1 69 ? 17.099 19.398 22.354 1.00 56.03 69 TYR A CA 1
ATOM 531 C C . TYR A 1 69 ? 17.621 20.776 22.782 1.00 56.03 69 TYR A C 1
ATOM 533 O O . TYR A 1 69 ? 17.993 21.606 21.954 1.00 56.03 69 TYR A O 1
ATOM 541 N N . SER A 1 70 ? 17.529 21.040 24.088 1.00 53.19 70 SER A N 1
ATOM 542 C CA . SER A 1 70 ? 18.377 22.002 24.795 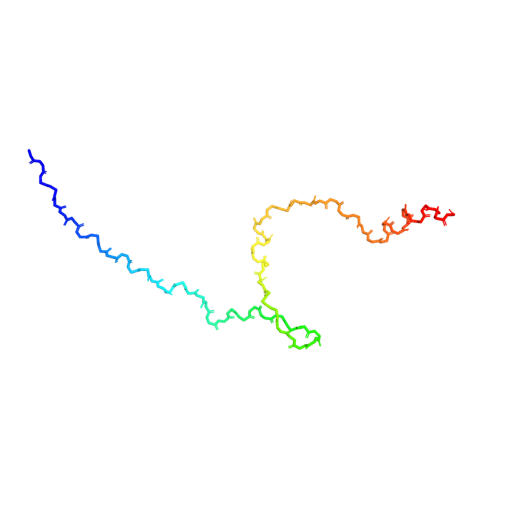1.00 53.19 70 SER A CA 1
ATOM 543 C C . SER A 1 70 ? 19.739 21.382 25.062 1.00 53.19 70 SER A C 1
ATOM 545 O O . SER A 1 70 ? 19.729 20.231 25.561 1.00 53.19 70 SER A O 1
#

Organism: NCBI:txid2609070

Foldseek 3Di:
DDDPDPPPPPPPPPPPPPPPPPPQPQWDQDPVRDTDRHDDCVVVVVPDDDDDDDDDDPVVVVVVDPPDPD

Mean predicted aligned error: 16.48 Å

Radius of gyration: 27.0 Å; Cα contacts (8 Å, |Δi|>4): 19; chains: 1; bounding box: 29×84×48 Å